Protein AF-A0A924VMN1-F1 (afdb_monomer_lite)

Foldseek 3Di:
DDDDDDDDDDDDDDDDDDDDDPDDDPPPPDPVVVVVVVCCVVQPVCNVDPPDDPPVVVDPLVVLVVQLVVLVVLLVVLVVVVVPPDDVCLVPDPVSVVSVVSNVVSVVSNVVSVVSNVVVCVVVVD

Secondary structure (DSSP, 8-state):
---PPPPPPP-------------S------HHHHHHHHHHHHS-HHHHS-S---GGGG-TTHHHHHHHHHHHHHHHHHHHHHHHS-TTHHHH-HHHHHHHHHHHHHHHHHHHHHHHHHHHHHHTT-

pLDD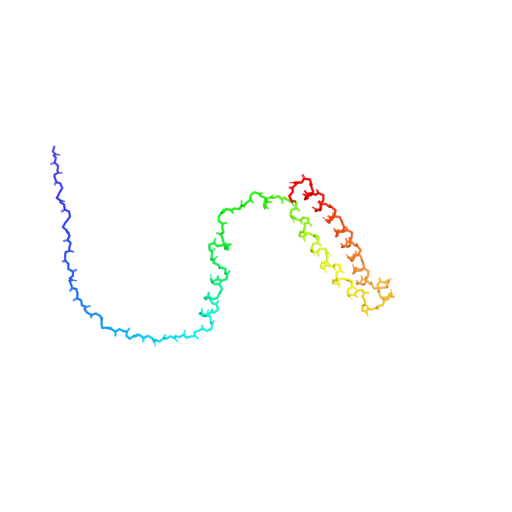T: mean 77.06, std 17.11, range [43.62, 98.19]

Sequence (126 aa):
MTTVVPPPTTPTGPTEADSPSAKPDEEFYTWTGKARRWMLKTLPPKKLLPETQPSYVASWIYVFGMGAIASLAVIIVSGVVLSLNGPSWWHLSSLGHFVNSMHLWSVEFFFLFMVVHLWGKFWMAA

Radius of gyration: 32.95 Å; chains: 1; bounding box: 99×63×46 Å

Structure (mmCIF, N/CA/C/O backbone):
data_AF-A0A924VMN1-F1
#
_entry.id   AF-A0A924VMN1-F1
#
loop_
_atom_site.group_PDB
_atom_site.id
_atom_site.type_symbol
_atom_site.label_atom_id
_atom_site.label_alt_id
_atom_site.label_comp_id
_atom_site.label_asym_id
_atom_site.label_entity_id
_atom_site.label_seq_id
_atom_site.pdbx_PDB_ins_code
_atom_site.Cartn_x
_atom_site.Cartn_y
_atom_site.Cartn_z
_atom_site.occupancy
_atom_site.B_iso_or_equiv
_atom_site.auth_seq_id
_atom_site.auth_comp_id
_atom_site.auth_asym_id
_atom_site.auth_atom_id
_atom_site.pdbx_PDB_model_num
ATOM 1 N N . MET A 1 1 ? -81.574 -12.362 24.266 1.00 45.09 1 MET A N 1
ATOM 2 C CA . MET A 1 1 ? -81.453 -13.740 23.747 1.00 45.09 1 MET A CA 1
ATOM 3 C C . MET A 1 1 ? -79.982 -14.106 23.797 1.00 45.09 1 MET A C 1
ATOM 5 O O . MET A 1 1 ? -79.210 -13.581 23.010 1.00 45.09 1 MET A O 1
ATOM 9 N N . THR A 1 2 ? -79.587 -14.888 24.798 1.00 43.78 2 THR A N 1
ATOM 10 C CA . THR A 1 2 ? -78.190 -15.242 25.084 1.00 43.78 2 THR A CA 1
ATOM 11 C C . THR A 1 2 ? -77.948 -16.645 24.539 1.00 43.78 2 THR A C 1
ATOM 13 O O . THR A 1 2 ? -78.549 -17.596 25.029 1.00 43.78 2 THR A O 1
ATOM 16 N N . THR A 1 3 ? -77.136 -16.784 23.494 1.00 55.41 3 THR A N 1
ATOM 17 C CA . THR A 1 3 ? -76.798 -18.087 22.905 1.00 55.41 3 THR A CA 1
ATOM 18 C C . THR A 1 3 ? -75.572 -18.664 23.604 1.00 55.41 3 THR A C 1
ATOM 20 O O . THR A 1 3 ? -74.474 -18.123 23.494 1.00 55.41 3 THR A O 1
ATOM 23 N N . VAL A 1 4 ? -75.777 -19.755 24.341 1.00 51.56 4 VAL A N 1
ATOM 24 C CA . VAL A 1 4 ? -74.726 -20.562 24.971 1.00 51.56 4 VAL A CA 1
ATOM 25 C C . VAL A 1 4 ? -74.019 -21.376 23.883 1.00 51.56 4 VAL A C 1
ATOM 27 O O . VAL A 1 4 ? -74.658 -22.164 23.191 1.00 51.56 4 VAL A O 1
ATOM 30 N N . VAL A 1 5 ? -72.709 -21.179 23.725 1.00 69.69 5 VAL A N 1
ATOM 31 C CA . VAL A 1 5 ? -71.841 -21.986 22.850 1.00 69.69 5 VAL A CA 1
ATOM 32 C C . VAL A 1 5 ? -71.219 -23.115 23.690 1.00 69.69 5 VAL A C 1
ATOM 34 O O . VAL A 1 5 ? -70.641 -22.812 24.735 1.00 69.69 5 VAL A O 1
ATOM 37 N N . PRO A 1 6 ? -71.329 -24.398 23.297 1.00 70.88 6 PRO A N 1
ATOM 38 C CA . PRO A 1 6 ? -70.683 -25.505 24.008 1.00 70.88 6 PRO A CA 1
ATOM 39 C C . PRO A 1 6 ? -69.167 -25.587 23.711 1.00 70.88 6 PRO A C 1
ATOM 41 O O . PRO A 1 6 ? -68.723 -25.111 22.664 1.00 70.88 6 PRO A O 1
ATOM 44 N N . PRO A 1 7 ? -68.354 -26.186 24.606 1.00 70.81 7 PRO A N 1
ATOM 45 C CA . PRO A 1 7 ? -66.902 -26.272 24.441 1.00 70.81 7 PRO A CA 1
ATOM 46 C C . PRO A 1 7 ? -66.491 -27.308 23.373 1.00 70.81 7 PRO A C 1
ATOM 48 O O . PRO A 1 7 ? -67.188 -28.309 23.193 1.00 70.81 7 PRO A O 1
ATOM 51 N N . PRO A 1 8 ? -65.349 -27.120 22.682 1.00 64.69 8 PRO A N 1
ATOM 52 C CA . PRO A 1 8 ? -64.852 -28.085 21.707 1.00 64.69 8 PRO A CA 1
ATOM 53 C C . PRO A 1 8 ? -64.362 -29.370 22.391 1.00 64.69 8 PRO A C 1
ATOM 55 O O . PRO A 1 8 ? -63.548 -29.341 23.313 1.00 64.69 8 PRO A O 1
ATOM 58 N N . THR A 1 9 ? -64.857 -30.509 21.912 1.00 61.66 9 THR A N 1
ATOM 59 C CA . THR A 1 9 ? -64.443 -31.857 22.314 1.00 61.66 9 THR A CA 1
ATOM 60 C C . THR A 1 9 ? -63.039 -32.170 21.798 1.00 61.66 9 THR A C 1
ATOM 62 O O . THR A 1 9 ? -62.797 -32.130 20.591 1.00 61.66 9 THR A O 1
ATOM 65 N N . THR A 1 10 ? -62.122 -32.520 22.701 1.00 56.16 10 THR A N 1
ATOM 66 C CA . THR A 1 10 ? -60.808 -33.092 22.376 1.00 56.16 10 THR A CA 1
ATOM 67 C C . THR A 1 10 ? -60.982 -34.434 21.652 1.00 56.16 10 THR A C 1
ATOM 69 O O . THR A 1 10 ? -61.618 -35.325 22.217 1.00 56.16 10 THR A O 1
ATOM 72 N N . PRO A 1 11 ? -60.415 -34.640 20.449 1.00 55.44 11 PRO A N 1
ATOM 73 C CA . PRO A 1 11 ? -60.335 -35.969 19.866 1.00 55.44 11 PRO A CA 1
ATOM 74 C C . PRO A 1 11 ? -59.178 -36.729 20.522 1.00 55.44 11 PRO A C 1
ATOM 76 O O . PRO A 1 11 ? -58.007 -36.417 20.315 1.00 55.44 11 PRO A O 1
ATOM 79 N N . THR A 1 12 ? -59.515 -37.724 21.333 1.00 57.38 12 THR A N 1
ATOM 80 C CA . THR A 1 12 ? -58.615 -38.785 21.786 1.00 57.38 12 THR A CA 1
ATOM 81 C C . THR A 1 12 ? -58.461 -39.839 20.689 1.00 57.38 12 THR A C 1
ATOM 83 O O . THR A 1 12 ? -59.444 -40.436 20.255 1.00 57.38 12 THR A O 1
ATOM 86 N N . GLY A 1 13 ? -57.217 -40.119 20.293 1.00 48.91 13 GLY A N 1
ATOM 87 C CA . GLY A 1 13 ? -56.832 -41.359 19.612 1.00 48.91 13 GLY A CA 1
ATOM 88 C C . GLY A 1 13 ? -55.468 -41.276 18.909 1.00 48.91 13 GLY A C 1
ATOM 89 O O . GLY A 1 13 ? -55.149 -40.217 18.373 1.00 48.91 13 GLY A O 1
ATOM 90 N N . PRO A 1 14 ? -54.697 -42.376 18.797 1.00 50.28 14 PRO A N 1
ATOM 91 C CA . PRO A 1 14 ? -54.524 -43.505 19.710 1.00 50.28 14 PRO A CA 1
ATOM 92 C C . PRO A 1 14 ? -53.076 -43.630 20.241 1.00 50.28 14 PRO A C 1
ATOM 94 O O . PRO A 1 14 ? -52.106 -43.171 19.642 1.00 50.28 14 PRO A O 1
ATOM 97 N N . THR A 1 15 ? -52.971 -44.299 21.385 1.00 51.53 15 THR A N 1
ATOM 98 C CA . THR A 1 15 ? -51.761 -44.778 22.059 1.00 51.53 15 THR A CA 1
ATOM 99 C C . THR A 1 15 ? -50.935 -45.726 21.176 1.00 51.53 15 THR A C 1
ATOM 101 O O . THR A 1 15 ? -51.461 -46.712 20.673 1.00 51.53 15 THR A O 1
ATOM 104 N N . GLU A 1 16 ? -49.643 -45.402 21.048 1.00 52.94 16 GLU A N 1
ATOM 105 C CA . GLU A 1 16 ? -48.487 -46.318 21.066 1.00 52.94 16 GLU A CA 1
ATOM 106 C C . GLU A 1 16 ? -48.455 -47.469 20.038 1.00 52.94 16 GLU A C 1
ATOM 108 O O . GLU A 1 16 ? -49.002 -48.550 20.236 1.00 52.94 16 GLU A O 1
ATOM 113 N N . ALA A 1 17 ? -47.695 -47.247 18.960 1.00 43.62 17 ALA A N 1
ATOM 114 C CA . ALA A 1 17 ? -47.074 -48.310 18.178 1.00 43.62 17 ALA A CA 1
ATOM 115 C C . ALA A 1 17 ? -45.548 -48.159 18.271 1.00 43.62 17 ALA A C 1
ATOM 117 O O . ALA A 1 17 ? -44.940 -47.268 17.675 1.00 43.62 17 ALA A O 1
ATOM 118 N N . ASP A 1 18 ? -44.986 -49.034 19.098 1.00 49.72 18 ASP A N 1
ATOM 119 C CA . ASP A 1 18 ? -43.603 -49.496 19.163 1.00 49.72 18 ASP A CA 1
ATOM 120 C C . ASP A 1 18 ? -42.844 -49.319 17.832 1.00 49.72 18 ASP A C 1
ATOM 122 O O . ASP A 1 18 ? -43.123 -49.982 16.830 1.00 49.72 18 ASP A O 1
ATOM 126 N N . SER A 1 19 ? -41.902 -48.374 17.808 1.00 47.75 19 SER A N 1
ATOM 127 C CA . SER A 1 19 ? -40.963 -48.215 16.699 1.00 47.75 19 SER A CA 1
ATOM 128 C C . SER A 1 19 ? -39.682 -48.967 17.062 1.00 47.75 19 SER A C 1
ATOM 130 O O . SER A 1 19 ? -39.010 -48.581 18.022 1.00 47.75 19 SER A O 1
ATOM 132 N N . PRO A 1 20 ? -39.326 -50.034 16.328 1.00 44.44 20 PRO A N 1
ATOM 133 C CA . PRO A 1 20 ? -38.226 -50.905 16.695 1.00 44.44 20 PRO A CA 1
ATOM 134 C C . PRO A 1 20 ? -36.908 -50.135 16.654 1.00 44.44 20 PRO A C 1
ATOM 136 O O . PRO A 1 20 ? -36.595 -49.462 15.673 1.00 44.44 20 PRO A O 1
ATOM 139 N N . SER A 1 21 ? -36.143 -50.287 17.735 1.00 53.66 21 SER A N 1
ATOM 140 C CA . SER A 1 21 ? -34.714 -50.004 17.874 1.00 53.66 21 SER A CA 1
ATOM 141 C C . SER A 1 21 ? -33.960 -49.999 16.532 1.00 53.66 21 SER A C 1
ATOM 143 O O . SER A 1 21 ? -33.509 -51.033 16.029 1.00 53.66 21 SER A O 1
ATOM 145 N N . ALA A 1 22 ? -33.811 -48.811 15.942 1.00 46.12 22 ALA A N 1
ATOM 146 C CA . ALA A 1 22 ? -32.893 -48.568 14.841 1.00 46.12 22 ALA A CA 1
ATOM 147 C C . ALA A 1 22 ? -31.506 -48.302 15.439 1.00 46.12 22 ALA A C 1
ATOM 149 O O . ALA A 1 22 ? -31.172 -47.177 15.792 1.00 46.12 22 ALA A O 1
ATOM 150 N N . LYS A 1 23 ? -30.793 -49.414 15.631 1.00 51.66 23 LYS A N 1
ATOM 151 C CA . LYS A 1 23 ? -29.341 -49.649 15.719 1.00 51.66 23 LYS A CA 1
ATOM 152 C C . LYS A 1 23 ? -28.422 -48.437 16.012 1.00 51.66 23 LYS A C 1
ATOM 154 O O . LYS A 1 23 ? -28.448 -47.452 15.276 1.00 51.66 23 LYS A O 1
ATOM 159 N N . PRO A 1 24 ? -27.539 -48.546 17.023 1.00 54.81 24 PRO A N 1
ATOM 160 C CA . PRO A 1 24 ? -26.475 -47.578 17.251 1.00 54.81 24 PRO A CA 1
ATOM 161 C C . PRO A 1 24 ? -25.433 -47.631 16.111 1.00 54.81 24 PRO A C 1
ATOM 163 O O . PRO A 1 24 ? -25.353 -48.612 15.377 1.00 54.81 24 PRO A O 1
ATOM 166 N N . ASP A 1 25 ? -24.683 -46.535 15.958 1.00 51.44 25 ASP A N 1
ATOM 167 C CA . ASP A 1 25 ? -23.384 -46.460 15.270 1.00 51.44 25 ASP A CA 1
ATOM 168 C C . ASP A 1 25 ? -23.269 -46.913 13.796 1.00 51.44 25 ASP A C 1
ATOM 170 O O . ASP A 1 25 ? -22.472 -47.772 13.450 1.00 51.44 25 ASP A O 1
ATOM 174 N N . GLU A 1 26 ? -23.893 -46.182 12.867 1.00 49.88 26 GLU A N 1
ATOM 175 C CA . GLU A 1 26 ? -23.198 -45.892 11.598 1.00 49.88 26 GLU A CA 1
ATOM 176 C C . GLU A 1 26 ? -22.602 -44.488 11.674 1.00 49.88 26 GLU A C 1
ATOM 178 O O . GLU A 1 26 ? -23.142 -43.479 11.214 1.00 49.88 26 GLU A O 1
ATOM 183 N N . GLU A 1 27 ? -21.462 -44.429 12.358 1.00 57.22 27 GLU A N 1
ATOM 184 C CA . GLU A 1 27 ? -20.611 -43.257 12.463 1.00 57.22 27 GLU A CA 1
ATOM 185 C C . GLU A 1 27 ? -19.963 -42.996 11.091 1.00 57.22 27 GLU A C 1
ATOM 187 O O . GLU A 1 27 ? -18.819 -43.364 10.826 1.00 57.22 27 GLU A O 1
ATOM 192 N N . PHE A 1 28 ? -20.705 -42.360 10.177 1.00 47.19 28 PHE A N 1
ATOM 193 C CA . PHE A 1 28 ? -20.127 -41.792 8.960 1.00 47.19 28 PHE A CA 1
ATOM 194 C C . PHE A 1 28 ? -19.115 -40.714 9.369 1.00 47.19 28 PHE A C 1
ATOM 196 O O . PHE A 1 28 ? -19.454 -39.538 9.537 1.00 47.19 28 PHE A O 1
ATOM 203 N N . TYR A 1 29 ? -17.856 -41.126 9.531 1.00 62.66 29 TYR A N 1
ATOM 204 C CA . TYR A 1 29 ? -16.682 -40.293 9.786 1.00 62.66 29 TYR A CA 1
ATOM 205 C C . TYR A 1 29 ? -16.382 -39.427 8.553 1.00 62.66 29 TYR A C 1
ATOM 207 O O . TYR A 1 29 ? -15.381 -39.564 7.854 1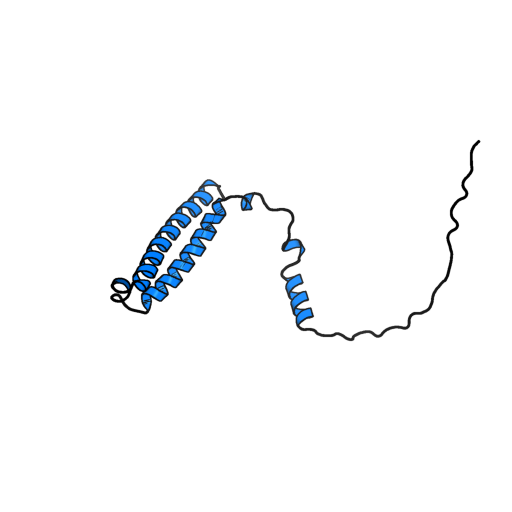.00 62.66 29 TYR A O 1
ATOM 215 N N . THR A 1 30 ? -17.294 -38.512 8.240 1.00 75.12 30 THR A N 1
ATOM 216 C CA . THR A 1 30 ? -17.119 -37.562 7.152 1.00 75.12 30 THR A CA 1
ATOM 217 C C . THR A 1 30 ? -16.068 -36.541 7.571 1.00 75.12 30 THR A C 1
ATOM 219 O O . THR A 1 30 ? -16.162 -35.890 8.618 1.00 75.12 30 THR A O 1
ATOM 222 N N . TRP A 1 31 ? -15.034 -36.378 6.746 1.00 73.75 31 TRP A N 1
ATOM 223 C CA . TRP A 1 31 ? -14.004 -35.361 6.964 1.00 73.75 31 TRP A CA 1
ATOM 224 C C . TRP A 1 31 ? -14.618 -33.954 7.044 1.00 73.75 31 TRP A C 1
ATOM 226 O O . TRP A 1 31 ? -14.195 -33.131 7.852 1.00 73.75 31 TRP A O 1
ATOM 236 N N . THR A 1 32 ? -15.699 -33.721 6.300 1.00 76.75 32 THR A N 1
ATOM 237 C CA . THR A 1 32 ? -16.527 -32.513 6.375 1.00 76.75 32 THR A CA 1
ATOM 238 C C . THR A 1 32 ? -17.218 -32.356 7.730 1.00 76.75 32 THR A C 1
ATOM 240 O O . THR A 1 32 ? -17.278 -31.244 8.249 1.00 76.75 32 THR A O 1
ATOM 243 N N . GLY A 1 33 ? -17.676 -33.444 8.356 1.00 79.38 33 GLY A N 1
ATOM 244 C CA . GLY A 1 33 ? -18.211 -33.446 9.718 1.00 79.38 33 GLY A CA 1
ATOM 245 C C . GLY A 1 33 ? -17.157 -33.055 10.753 1.00 79.38 33 GLY A C 1
ATOM 246 O O . GLY A 1 33 ? -17.411 -32.192 11.596 1.00 79.38 33 GLY A O 1
ATOM 247 N N . LYS A 1 34 ? -15.941 -33.606 10.647 1.00 79.06 34 LYS A N 1
ATOM 248 C CA . LYS A 1 34 ? -14.808 -33.248 11.518 1.00 79.06 34 LYS A CA 1
ATOM 249 C C . LYS A 1 34 ? -14.353 -31.801 11.298 1.00 79.06 34 LYS A C 1
ATOM 251 O O . LYS A 1 34 ? -14.154 -31.082 12.276 1.00 79.06 34 LYS A O 1
ATOM 256 N N . ALA A 1 35 ? -14.269 -31.356 10.044 1.00 79.69 35 ALA A N 1
ATOM 257 C CA . ALA A 1 35 ? -13.956 -29.977 9.676 1.00 79.69 35 ALA A CA 1
ATOM 258 C C . ALA A 1 35 ? -15.021 -29.002 10.194 1.00 79.69 35 ALA A C 1
ATOM 260 O O . ALA A 1 35 ? -14.679 -27.999 10.811 1.00 79.69 35 ALA A O 1
ATOM 261 N N . ARG A 1 36 ? -16.312 -29.330 10.059 1.00 79.69 36 ARG A N 1
ATOM 262 C CA . ARG A 1 36 ? -17.427 -28.543 10.605 1.00 79.69 36 ARG A CA 1
ATOM 263 C C . ARG A 1 36 ? -17.369 -28.464 12.128 1.00 79.69 36 ARG A C 1
ATOM 265 O O . ARG A 1 36 ? -17.539 -27.382 12.681 1.00 79.69 36 ARG A O 1
ATOM 272 N N . ARG A 1 37 ? -17.103 -29.578 12.820 1.00 78.88 37 ARG A N 1
ATOM 273 C CA . ARG A 1 37 ? -16.970 -29.609 14.289 1.00 78.88 37 ARG A CA 1
ATOM 274 C C . ARG A 1 37 ? -15.773 -28.794 14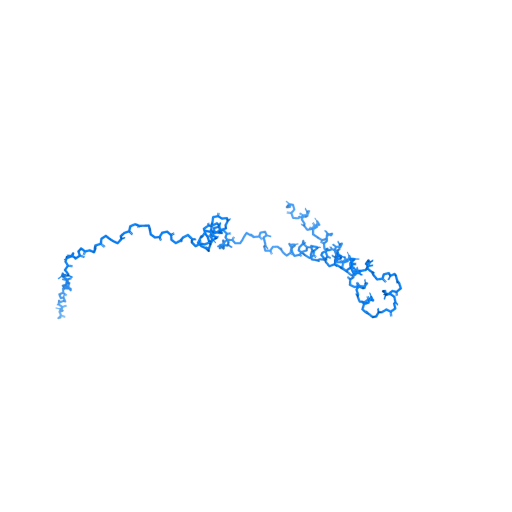.764 1.00 78.88 37 ARG A C 1
ATOM 276 O O . ARG A 1 37 ? -15.886 -28.079 15.753 1.00 78.88 37 ARG A O 1
ATOM 283 N N . TRP A 1 38 ? -14.651 -2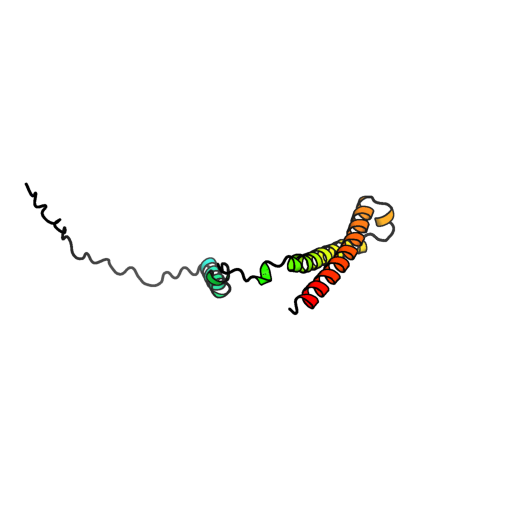8.883 14.053 1.00 80.62 38 TRP A N 1
ATOM 284 C CA . TRP A 1 38 ? -13.460 -28.087 14.329 1.00 80.62 38 TRP A CA 1
ATOM 285 C C . TRP A 1 38 ? -13.729 -26.599 14.096 1.00 80.62 38 TRP A C 1
ATOM 287 O O . TRP A 1 38 ? -13.495 -25.793 14.987 1.00 80.62 38 TRP A O 1
ATOM 297 N N . MET A 1 39 ? -14.336 -26.243 12.964 1.00 77.19 39 MET A N 1
ATOM 298 C CA . MET A 1 39 ? -14.673 -24.864 12.619 1.00 77.19 39 MET A CA 1
ATOM 299 C C . MET A 1 39 ? -15.660 -24.245 13.615 1.00 77.19 39 MET A C 1
ATOM 301 O O . MET A 1 39 ? -15.438 -23.130 14.063 1.00 77.19 39 MET A O 1
ATOM 305 N N . LEU A 1 40 ? -16.688 -24.982 14.051 1.00 79.25 40 LEU A N 1
ATOM 306 C CA . LEU A 1 40 ? -17.637 -24.519 15.074 1.00 79.25 40 LEU A CA 1
ATOM 307 C C . LEU A 1 40 ? -17.021 -24.424 16.479 1.00 79.25 40 LEU A C 1
ATOM 309 O O . LEU A 1 40 ? -17.479 -23.620 17.289 1.00 79.25 40 LEU A O 1
ATOM 313 N N . LYS A 1 41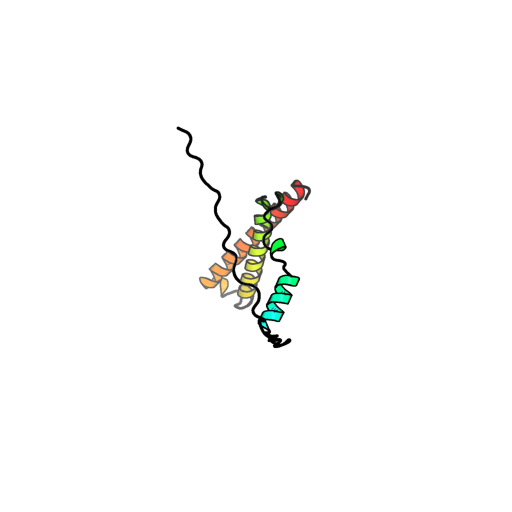 ? -15.999 -25.237 16.780 1.00 79.69 41 LYS A N 1
ATOM 314 C CA . LYS A 1 41 ? -15.258 -25.174 18.049 1.00 79.69 41 LYS A CA 1
ATOM 315 C C . LYS A 1 41 ? -14.307 -23.975 18.081 1.00 79.69 41 LYS A C 1
ATOM 317 O O . LYS A 1 41 ? -14.198 -23.325 19.116 1.00 79.69 41 LYS A O 1
ATOM 322 N N . THR A 1 42 ? -13.648 -23.681 16.962 1.00 77.38 42 THR A N 1
ATOM 323 C CA . THR A 1 42 ? -12.698 -22.565 16.833 1.00 77.38 42 THR A CA 1
ATOM 324 C C . THR A 1 42 ? -13.416 -21.226 16.639 1.00 77.38 42 THR A C 1
ATOM 326 O O . THR A 1 42 ? -13.004 -20.216 17.202 1.00 77.38 42 THR A O 1
ATOM 329 N N . LEU A 1 43 ? -14.523 -21.220 15.893 1.00 73.12 43 LEU A N 1
ATOM 330 C CA . LEU A 1 43 ? -15.336 -20.047 15.571 1.00 73.12 43 LEU A CA 1
ATOM 331 C C . LEU A 1 43 ? -16.814 -20.339 15.883 1.00 73.12 43 LEU A C 1
ATOM 333 O O . LEU A 1 43 ? -17.596 -20.670 14.987 1.00 73.12 43 LEU A O 1
ATOM 337 N N . PRO A 1 44 ? -17.226 -20.224 17.160 1.00 77.69 44 PRO A N 1
ATOM 338 C CA . PRO A 1 44 ? -18.627 -20.345 17.530 1.00 77.69 44 PRO A CA 1
ATOM 339 C C . PRO A 1 44 ? -19.444 -19.299 16.753 1.00 77.69 44 PRO A C 1
ATOM 341 O O . PRO A 1 44 ? -19.072 -18.124 16.784 1.00 77.69 44 PRO A O 1
ATOM 344 N N . PRO A 1 45 ? -20.577 -19.654 16.121 1.00 66.06 45 PRO A N 1
ATOM 345 C CA . PRO A 1 45 ? -21.378 -18.719 15.318 1.00 66.06 45 PRO A CA 1
ATOM 346 C C . PRO A 1 45 ? -21.763 -17.441 16.076 1.00 66.06 45 PRO A C 1
ATOM 348 O O . PRO A 1 45 ? -21.784 -16.350 15.521 1.00 66.06 45 PRO A O 1
ATOM 351 N N . LYS A 1 46 ? -21.960 -17.577 17.391 1.00 63.69 46 LYS A N 1
ATOM 352 C CA . LYS A 1 46 ? -22.303 -16.489 18.317 1.00 63.69 46 LYS A CA 1
ATOM 353 C C . LYS A 1 46 ? -21.167 -15.470 18.513 1.00 63.69 46 LYS A C 1
ATOM 355 O O . LYS A 1 46 ? -21.420 -14.355 18.942 1.00 63.69 46 LYS A O 1
ATOM 360 N N . LYS A 1 47 ? -19.917 -15.867 18.237 1.00 63.78 47 LYS A N 1
ATOM 361 C CA . LYS A 1 47 ? -18.733 -14.991 18.236 1.00 63.78 47 LYS A CA 1
ATOM 362 C C . LYS A 1 47 ? -18.420 -14.415 16.854 1.00 63.78 47 LYS A C 1
ATOM 364 O O . LYS A 1 47 ? -17.760 -13.388 16.784 1.00 63.78 47 LYS A O 1
ATOM 369 N N . LEU A 1 48 ? -18.872 -15.077 15.786 1.00 64.62 48 LEU A N 1
ATOM 370 C CA . LEU A 1 48 ? -18.746 -14.608 14.401 1.00 64.62 48 LEU A CA 1
ATOM 371 C C . LEU A 1 48 ? -19.748 -13.497 14.068 1.00 64.62 48 LEU A C 1
ATOM 373 O O . LEU A 1 48 ? -19.407 -12.592 13.316 1.00 64.62 48 LEU A O 1
ATOM 377 N N . LEU A 1 49 ? -20.956 -13.555 14.641 1.00 64.00 49 LEU A N 1
ATOM 378 C CA . LEU A 1 49 ? -22.014 -12.562 14.434 1.00 64.00 49 LEU A CA 1
ATOM 379 C C . LEU A 1 49 ? -22.525 -11.969 15.765 1.00 64.00 49 LEU A C 1
ATOM 381 O O . LEU A 1 49 ? -23.670 -12.216 16.144 1.00 64.00 49 LEU A O 1
ATOM 385 N N . PRO A 1 50 ? -21.701 -11.228 16.529 1.00 64.50 50 PRO A N 1
ATOM 386 C CA . PRO A 1 50 ? -22.196 -10.445 17.655 1.00 64.50 50 PRO A CA 1
ATOM 387 C C . PRO A 1 50 ? -23.052 -9.281 17.135 1.00 64.50 50 PRO A C 1
ATOM 389 O O . PRO A 1 50 ? -22.567 -8.439 16.387 1.00 64.50 50 PRO A O 1
ATOM 392 N N . GLU A 1 51 ? -24.309 -9.205 17.571 1.00 62.19 51 GLU A N 1
ATOM 393 C CA . GLU A 1 51 ? -25.237 -8.094 17.272 1.00 62.19 51 GLU A CA 1
ATOM 394 C C . GLU A 1 51 ? -24.769 -6.752 17.881 1.00 62.19 51 GLU A C 1
ATOM 396 O O . GLU A 1 51 ? -25.247 -5.679 17.525 1.00 62.19 51 GLU A O 1
ATOM 401 N N . THR A 1 52 ? -23.814 -6.792 18.816 1.00 63.91 52 THR A N 1
ATOM 402 C CA . THR A 1 52 ? -23.244 -5.612 19.469 1.00 63.91 52 THR A CA 1
ATOM 403 C C . THR A 1 52 ? -21.946 -5.197 18.783 1.00 63.91 52 THR A C 1
ATOM 405 O O . THR A 1 52 ? -20.893 -5.790 19.031 1.00 63.91 52 THR A O 1
ATOM 408 N N . GLN A 1 53 ? -21.999 -4.157 17.952 1.00 55.06 53 GLN A N 1
ATOM 409 C CA . GLN A 1 53 ? -20.806 -3.524 17.394 1.00 55.06 53 GLN A CA 1
ATOM 410 C C . GLN A 1 53 ? -20.259 -2.492 18.401 1.00 55.06 53 GLN A C 1
ATOM 412 O O . GLN A 1 53 ? -20.929 -1.492 18.665 1.00 55.06 53 GLN A O 1
ATOM 417 N N . PRO A 1 54 ? -19.075 -2.702 19.006 1.00 60.47 54 PRO A N 1
ATOM 418 C CA . PRO A 1 54 ? -18.519 -1.741 19.954 1.00 60.47 54 PRO A CA 1
ATOM 419 C C . PRO A 1 54 ? -18.229 -0.401 19.260 1.00 60.47 54 PRO A C 1
ATOM 421 O O . PRO A 1 54 ? -17.685 -0.368 18.155 1.00 60.47 54 PRO A O 1
ATOM 424 N N . SER A 1 55 ? -18.570 0.709 19.922 1.00 62.50 55 SER A N 1
ATOM 425 C CA . SER A 1 55 ? -18.503 2.077 19.374 1.00 62.50 55 SER A CA 1
ATOM 426 C C . SER A 1 55 ? -17.115 2.482 18.867 1.00 62.50 55 SER A C 1
ATOM 428 O O . SER A 1 55 ? -17.007 3.272 17.933 1.00 62.50 55 SER A O 1
ATOM 430 N N . TYR A 1 56 ? -16.050 1.893 19.411 1.00 58.19 56 TYR A N 1
ATOM 431 C CA . TYR A 1 56 ? -14.675 2.127 18.966 1.00 58.19 56 TYR A CA 1
ATOM 432 C C . TYR A 1 56 ? -14.434 1.703 17.503 1.00 58.19 56 TYR A C 1
ATOM 434 O O . TYR A 1 56 ? -13.643 2.337 16.811 1.00 58.19 56 TYR A O 1
ATOM 442 N N . VAL A 1 57 ? -15.153 0.691 16.997 1.00 56.84 57 VAL A N 1
ATOM 443 C CA . VAL A 1 57 ? -15.032 0.191 15.609 1.00 56.84 57 VAL A CA 1
ATOM 444 C C . VAL A 1 57 ? -15.728 1.118 14.602 1.00 56.84 57 VAL A C 1
ATOM 446 O O . VAL A 1 57 ? -15.419 1.078 13.416 1.00 56.84 57 VAL A O 1
ATOM 449 N N . ALA A 1 58 ? -16.626 2.000 15.054 1.00 59.12 58 ALA A N 1
ATOM 450 C CA . ALA A 1 58 ? -17.252 3.015 14.202 1.00 59.12 58 ALA A CA 1
ATOM 451 C C . ALA A 1 58 ? -16.332 4.219 13.918 1.00 59.12 58 ALA A C 1
ATOM 453 O O . ALA A 1 58 ? -16.703 5.120 13.167 1.00 59.12 58 ALA A O 1
ATOM 454 N N . SER A 1 59 ? -15.134 4.257 14.511 1.00 70.00 59 SER A N 1
ATOM 455 C CA . SER A 1 59 ? -14.205 5.361 14.302 1.00 70.00 59 SER A CA 1
ATOM 456 C C . SER A 1 59 ? -13.489 5.232 12.957 1.00 70.00 59 SER A C 1
ATOM 458 O O . SER A 1 59 ? -12.759 4.270 12.704 1.00 70.00 59 SER A O 1
ATOM 460 N N . TRP A 1 60 ? -13.654 6.252 12.110 1.00 79.88 60 TRP A N 1
ATOM 461 C CA . TRP A 1 60 ? -13.027 6.374 10.787 1.00 79.88 60 TRP A CA 1
ATOM 462 C C . TRP A 1 60 ? -11.498 6.216 10.817 1.00 79.88 60 TRP A C 1
ATOM 464 O O . TRP A 1 60 ? -10.882 5.812 9.834 1.00 79.88 60 TRP A O 1
ATOM 474 N N . ILE A 1 61 ? -10.875 6.448 11.972 1.00 82.88 61 ILE A N 1
ATOM 475 C CA . ILE A 1 61 ? -9.430 6.336 12.147 1.00 82.88 61 ILE A CA 1
ATOM 476 C C . ILE A 1 61 ? -8.852 4.941 11.837 1.00 82.88 61 ILE A C 1
ATOM 478 O O . ILE A 1 61 ? -7.710 4.830 11.387 1.00 82.88 61 ILE A O 1
ATOM 482 N N . TYR A 1 62 ? -9.626 3.866 12.028 1.00 84.06 62 TYR A N 1
ATOM 483 C CA . TYR A 1 62 ? -9.169 2.506 11.723 1.00 84.06 62 TYR A CA 1
ATOM 484 C C . TYR A 1 62 ? -8.910 2.302 10.224 1.00 84.06 62 TYR A C 1
ATOM 486 O O . TYR A 1 62 ? -8.064 1.485 9.854 1.00 84.06 62 TYR A O 1
ATOM 494 N N . VAL A 1 63 ? -9.561 3.093 9.362 1.00 89.06 63 VAL A N 1
ATOM 495 C CA . VAL A 1 63 ? -9.349 3.062 7.910 1.00 89.06 63 VAL A CA 1
ATOM 496 C C . VAL A 1 63 ? -7.912 3.442 7.557 1.00 89.06 63 VAL A C 1
ATOM 498 O O . VAL A 1 63 ? -7.351 2.860 6.637 1.00 89.06 63 VAL A O 1
ATOM 501 N N . PHE A 1 64 ? -7.265 4.326 8.322 1.00 92.19 64 PHE A N 1
ATOM 502 C CA . PHE A 1 64 ? -5.859 4.673 8.090 1.00 92.19 64 PHE A CA 1
ATOM 503 C C . PHE A 1 64 ? -4.898 3.539 8.425 1.00 92.19 64 PHE A C 1
ATOM 505 O O . PHE A 1 64 ? -3.918 3.348 7.714 1.00 92.19 64 PHE A O 1
ATOM 512 N N . GLY A 1 65 ? -5.191 2.747 9.460 1.00 91.44 65 GLY A N 1
ATOM 513 C CA . GLY A 1 65 ? -4.385 1.564 9.771 1.00 91.44 65 GLY A CA 1
ATOM 514 C C . GLY A 1 65 ? -4.462 0.531 8.647 1.00 91.44 65 GLY A C 1
ATOM 515 O O . GLY A 1 65 ? -3.439 0.052 8.160 1.00 91.44 65 GLY A O 1
ATOM 516 N N . MET A 1 66 ? -5.678 0.252 8.167 1.00 94.69 66 MET A N 1
ATOM 517 C CA . MET A 1 66 ? -5.889 -0.627 7.012 1.00 94.69 66 MET A CA 1
ATOM 518 C C . MET A 1 66 ? -5.276 -0.062 5.728 1.00 94.69 66 MET A C 1
ATOM 520 O O . MET A 1 66 ? -4.656 -0.806 4.972 1.00 94.69 66 MET A O 1
ATOM 524 N N . GLY A 1 67 ? -5.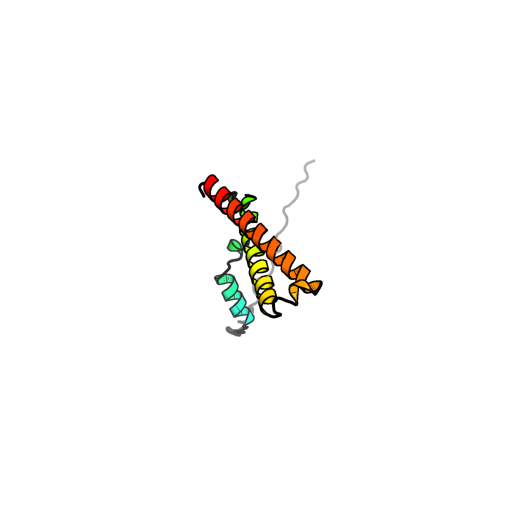398 1.248 5.507 1.00 95.88 67 GLY A N 1
ATOM 525 C CA . GLY A 1 67 ? -4.776 1.953 4.392 1.00 95.88 67 GLY A CA 1
ATOM 526 C C . GLY A 1 67 ? -3.259 1.802 4.408 1.00 95.88 67 GLY A C 1
ATOM 527 O O . GLY A 1 67 ? -2.673 1.479 3.382 1.00 95.88 67 GLY A O 1
ATOM 528 N N . ALA A 1 68 ? -2.617 1.939 5.570 1.00 95.81 68 ALA A N 1
ATOM 529 C CA . ALA A 1 68 ? -1.177 1.752 5.697 1.00 95.81 68 ALA A CA 1
ATOM 530 C C . ALA A 1 68 ? -0.742 0.310 5.382 1.00 95.81 68 ALA A C 1
ATOM 532 O O . ALA A 1 68 ? 0.245 0.114 4.678 1.00 95.81 68 ALA A O 1
ATOM 533 N N . ILE A 1 69 ? -1.490 -0.703 5.836 1.00 97.19 69 ILE A N 1
ATOM 534 C CA . ILE A 1 69 ? -1.214 -2.111 5.495 1.00 97.19 69 ILE A CA 1
ATOM 535 C C . ILE A 1 69 ? -1.374 -2.349 3.988 1.00 97.19 69 ILE A C 1
ATOM 537 O O . ILE A 1 69 ? -0.523 -2.990 3.372 1.00 97.19 69 ILE A O 1
ATOM 541 N N . ALA A 1 70 ? -2.441 -1.820 3.384 1.00 97.62 70 ALA A N 1
ATOM 542 C CA . ALA A 1 70 ? -2.672 -1.932 1.949 1.00 97.62 70 ALA A CA 1
ATOM 543 C C . ALA A 1 70 ? -1.543 -1.263 1.147 1.00 97.62 70 ALA A C 1
ATOM 545 O O . ALA A 1 70 ? -0.969 -1.896 0.262 1.00 97.62 70 ALA A O 1
ATOM 546 N N . SER A 1 71 ? -1.159 -0.034 1.503 1.00 97.44 71 SER A N 1
ATOM 547 C CA . SER A 1 71 ? -0.034 0.669 0.878 1.00 97.44 71 SER A CA 1
ATOM 548 C C . SER A 1 71 ? 1.277 -0.101 1.043 1.00 97.44 71 SER A C 1
ATOM 550 O O . SER A 1 71 ? 2.011 -0.253 0.072 1.00 97.44 71 SER A O 1
ATOM 552 N N . LEU A 1 72 ? 1.550 -0.667 2.225 1.00 97.88 72 LEU A N 1
ATOM 553 C CA . LEU A 1 72 ? 2.735 -1.497 2.461 1.00 97.88 72 LEU A CA 1
ATOM 554 C C . LEU A 1 72 ? 2.781 -2.714 1.530 1.00 97.88 72 LEU A C 1
ATOM 556 O O . LEU A 1 72 ? 3.828 -3.010 0.954 1.00 97.88 72 LEU A O 1
ATOM 560 N N . ALA A 1 73 ? 1.653 -3.402 1.344 1.00 98.19 73 ALA A N 1
ATOM 561 C CA . ALA A 1 73 ? 1.576 -4.532 0.425 1.00 98.19 73 ALA A CA 1
ATOM 562 C C . ALA A 1 73 ? 1.906 -4.107 -1.016 1.00 98.19 73 ALA A C 1
ATOM 564 O O . ALA A 1 73 ? 2.688 -4.776 -1.694 1.00 98.19 73 ALA A O 1
ATOM 565 N N . VAL A 1 74 ? 1.371 -2.966 -1.468 1.00 97.81 74 VAL A N 1
ATOM 566 C CA . VAL A 1 74 ? 1.655 -2.430 -2.807 1.00 97.81 74 VAL A CA 1
ATOM 567 C C . VAL A 1 74 ? 3.126 -2.032 -2.951 1.00 97.81 74 VAL A C 1
ATOM 569 O O . VAL A 1 74 ? 3.725 -2.354 -3.976 1.00 97.81 74 VAL A O 1
ATOM 572 N N . ILE A 1 75 ? 3.743 -1.413 -1.937 1.00 98.00 75 ILE A N 1
ATOM 573 C CA . ILE A 1 75 ? 5.182 -1.080 -1.930 1.00 98.00 75 ILE A CA 1
ATOM 574 C C . ILE A 1 75 ? 6.029 -2.337 -2.106 1.00 98.00 75 ILE A C 1
ATOM 576 O O . ILE A 1 75 ? 6.927 -2.347 -2.945 1.00 98.00 75 ILE A O 1
ATOM 580 N N . ILE A 1 76 ? 5.741 -3.405 -1.355 1.00 97.88 76 ILE A N 1
ATOM 581 C CA . ILE A 1 76 ? 6.503 -4.657 -1.437 1.00 97.88 76 ILE A CA 1
ATOM 582 C C . ILE A 1 76 ? 6.376 -5.262 -2.837 1.00 97.88 76 ILE A C 1
ATOM 584 O O . ILE A 1 76 ? 7.386 -5.561 -3.469 1.00 97.88 76 ILE A O 1
ATOM 588 N N . VAL A 1 77 ? 5.151 -5.406 -3.352 1.00 97.00 77 VAL A N 1
ATOM 589 C CA . VAL A 1 77 ? 4.913 -6.013 -4.672 1.00 97.00 77 VAL A CA 1
ATOM 590 C C . VAL A 1 77 ? 5.572 -5.197 -5.782 1.00 97.00 77 VAL A C 1
ATOM 592 O O . VAL A 1 77 ? 6.318 -5.743 -6.594 1.00 97.00 77 VAL A O 1
ATOM 595 N N . SER A 1 78 ? 5.342 -3.884 -5.806 1.00 95.19 78 SER A N 1
ATOM 596 C CA . SER A 1 78 ? 5.944 -3.002 -6.809 1.00 95.19 78 SER A CA 1
ATOM 597 C C . SER A 1 78 ? 7.469 -2.949 -6.681 1.00 95.19 78 SER A C 1
ATOM 599 O O . SER A 1 78 ? 8.150 -2.980 -7.700 1.00 95.19 78 SER A O 1
ATOM 601 N N . GLY A 1 79 ? 8.018 -2.970 -5.462 1.00 94.12 79 GLY A N 1
ATOM 602 C CA . GLY A 1 79 ? 9.460 -3.003 -5.197 1.00 94.12 79 GLY A CA 1
ATOM 603 C C . GLY A 1 79 ? 10.132 -4.288 -5.685 1.00 94.12 79 GLY A C 1
ATOM 604 O O . GLY A 1 79 ? 11.213 -4.243 -6.270 1.00 94.12 79 GLY A O 1
ATOM 605 N N . VAL A 1 80 ? 9.465 -5.437 -5.530 1.00 94.81 80 VAL A N 1
ATOM 606 C CA . VAL A 1 80 ? 9.928 -6.710 -6.102 1.00 94.81 80 VAL A CA 1
ATOM 607 C C . VAL A 1 80 ? 9.926 -6.639 -7.628 1.00 94.81 80 VAL A C 1
ATOM 609 O O . VAL A 1 80 ? 10.925 -6.986 -8.252 1.00 94.81 80 VAL A O 1
ATOM 612 N N . VAL A 1 81 ? 8.860 -6.126 -8.248 1.00 92.06 81 VAL A N 1
ATOM 613 C CA . VAL A 1 81 ? 8.807 -5.938 -9.711 1.00 92.06 81 VAL A CA 1
ATOM 614 C C . VAL A 1 81 ? 9.913 -4.982 -10.189 1.00 92.06 81 VAL A C 1
ATOM 616 O O . VAL A 1 81 ? 10.564 -5.241 -11.205 1.00 92.06 81 VAL A O 1
ATOM 619 N N . LEU A 1 82 ? 10.181 -3.923 -9.419 1.00 91.06 82 LEU A N 1
ATOM 620 C CA . LEU A 1 82 ? 11.289 -2.978 -9.598 1.00 91.06 82 LEU A CA 1
ATOM 621 C C . LEU A 1 82 ? 12.671 -3.560 -9.268 1.00 91.06 82 LEU A C 1
ATOM 623 O O . LEU A 1 82 ? 13.664 -2.869 -9.417 1.00 91.06 82 LEU A O 1
ATOM 627 N N . SER A 1 83 ? 12.788 -4.812 -8.838 1.00 90.06 83 SER A N 1
ATOM 628 C CA . SER A 1 83 ? 14.094 -5.434 -8.582 1.00 90.06 83 SER A CA 1
ATOM 629 C C . SER A 1 83 ? 14.526 -6.376 -9.712 1.00 90.06 83 SER A C 1
ATOM 631 O O . SER A 1 83 ? 15.702 -6.709 -9.814 1.00 90.06 83 SER A O 1
ATOM 633 N N . LEU A 1 84 ? 13.601 -6.796 -10.587 1.00 86.44 84 LEU A N 1
ATOM 634 C CA . LEU A 1 84 ? 13.840 -7.880 -11.552 1.00 86.44 84 LEU A CA 1
ATOM 635 C C . LEU A 1 84 ? 14.439 -7.437 -12.902 1.00 86.44 84 LEU A C 1
ATOM 637 O O . LEU A 1 84 ? 15.209 -8.190 -13.486 1.00 86.44 84 LEU A O 1
ATOM 641 N N . ASN A 1 85 ? 14.085 -6.254 -13.423 1.00 75.38 85 ASN A N 1
ATOM 642 C CA . ASN A 1 85 ? 14.368 -5.868 -14.824 1.00 75.38 85 ASN A CA 1
ATOM 643 C C . ASN A 1 85 ? 15.494 -4.828 -15.022 1.00 75.38 85 ASN A C 1
ATOM 645 O O . ASN A 1 85 ? 15.825 -4.488 -16.156 1.00 75.38 85 ASN A O 1
ATOM 649 N N . GLY A 1 86 ? 16.114 -4.349 -13.942 1.00 77.88 86 GLY A N 1
ATOM 650 C CA . GLY A 1 86 ? 17.225 -3.389 -13.982 1.00 77.88 86 GLY A CA 1
ATOM 651 C C . GLY A 1 86 ? 16.849 -1.931 -14.351 1.00 77.88 86 GLY A C 1
ATOM 652 O O . GLY A 1 86 ? 15.773 -1.673 -14.895 1.00 77.88 86 GLY A O 1
ATOM 653 N N . PRO A 1 87 ? 17.739 -0.945 -14.074 1.00 80.12 87 PRO A N 1
ATOM 654 C CA . PRO A 1 87 ? 17.408 0.492 -14.066 1.00 80.12 87 PRO A CA 1
ATOM 655 C C . PRO A 1 87 ? 16.963 1.096 -15.401 1.00 80.12 87 PRO A C 1
ATOM 657 O O . PRO A 1 87 ? 16.259 2.104 -15.419 1.00 80.12 87 PRO A O 1
ATOM 660 N N . SER A 1 88 ? 17.386 0.524 -16.527 1.00 80.50 88 SER A N 1
ATOM 661 C CA . SER A 1 88 ? 17.051 1.032 -17.860 1.00 80.50 88 SER A CA 1
ATOM 662 C C . SER A 1 88 ? 15.578 0.796 -18.208 1.00 80.50 88 SER A C 1
ATOM 664 O O . SER A 1 88 ? 14.934 1.660 -18.799 1.00 80.50 88 SER A O 1
ATOM 666 N N . TRP A 1 89 ? 14.999 -0.330 -17.790 1.00 84.06 89 TRP A N 1
ATOM 667 C CA . TRP A 1 89 ? 13.640 -0.715 -18.167 1.00 84.06 89 TRP A CA 1
ATOM 668 C C . TRP A 1 89 ? 12.561 0.221 -17.598 1.00 84.06 89 TRP A C 1
ATOM 670 O O . TRP A 1 89 ? 11.614 0.566 -18.312 1.00 84.06 89 TRP A O 1
ATOM 680 N N . TRP A 1 90 ? 12.722 0.698 -16.356 1.00 79.56 90 TRP A N 1
ATOM 681 C CA . TRP A 1 90 ? 11.762 1.616 -15.719 1.00 79.56 90 TRP A CA 1
ATOM 682 C C . TRP A 1 90 ? 11.797 3.047 -16.259 1.00 79.56 90 TRP A C 1
ATOM 684 O O . TRP A 1 90 ? 10.855 3.797 -16.019 1.00 79.56 90 TRP A O 1
ATOM 694 N N . HIS A 1 91 ? 12.846 3.416 -16.998 1.00 79.88 91 HIS A N 1
ATOM 695 C CA . HIS A 1 91 ? 12.990 4.741 -17.610 1.00 79.88 91 HIS A CA 1
ATOM 696 C C . HIS A 1 91 ? 12.654 4.776 -19.105 1.00 79.88 91 HIS A C 1
ATOM 698 O O . HIS A 1 91 ? 12.545 5.855 -19.676 1.00 79.88 91 HIS A O 1
ATOM 704 N N . LEU A 1 92 ? 12.546 3.612 -19.750 1.00 84.75 92 LEU A N 1
ATOM 705 C CA . LEU A 1 92 ? 12.344 3.500 -21.198 1.00 84.75 92 LEU A CA 1
ATOM 706 C C . LEU A 1 92 ? 10.979 2.903 -21.556 1.00 84.75 92 LEU A C 1
ATOM 708 O O . LEU A 1 92 ? 10.452 3.174 -22.633 1.00 84.75 92 LEU A O 1
ATOM 712 N N . SER A 1 93 ? 10.400 2.076 -20.680 1.00 89.00 93 SER A N 1
ATOM 713 C CA . SER A 1 93 ? 9.131 1.395 -20.945 1.00 89.00 93 SER A CA 1
ATOM 714 C C . SER A 1 93 ? 7.955 2.069 -20.237 1.00 89.00 93 SER A C 1
ATOM 716 O O . SER A 1 93 ? 8.044 2.471 -19.078 1.00 89.00 93 SER A O 1
ATOM 718 N N . SER A 1 94 ? 6.804 2.135 -20.916 1.00 88.31 94 SER A N 1
ATOM 719 C CA . SER A 1 94 ? 5.570 2.689 -20.338 1.00 88.31 94 SER A CA 1
ATOM 720 C C . SER A 1 94 ? 5.103 1.905 -19.101 1.00 88.31 94 SER A C 1
ATOM 722 O O . SER A 1 94 ? 4.733 2.507 -18.093 1.00 88.31 94 SER A O 1
ATOM 724 N N . LEU A 1 95 ? 5.198 0.569 -19.136 1.00 88.00 95 LEU A N 1
ATOM 725 C CA . LEU A 1 95 ? 4.859 -0.277 -17.988 1.00 88.00 95 LEU A CA 1
ATOM 726 C C . LEU A 1 95 ? 5.810 -0.034 -16.808 1.00 88.00 95 LEU A C 1
ATOM 728 O O . LEU A 1 95 ? 5.363 0.071 -15.668 1.00 88.00 95 LEU A O 1
ATOM 732 N N . GLY A 1 96 ? 7.110 0.099 -17.075 1.00 89.69 96 GLY A N 1
ATOM 733 C CA . GLY A 1 96 ? 8.103 0.392 -16.050 1.00 89.69 96 GLY A CA 1
ATOM 734 C C . GLY A 1 96 ? 7.875 1.752 -15.381 1.00 89.69 96 GLY A C 1
ATOM 735 O O . GLY A 1 96 ? 7.922 1.834 -14.155 1.00 89.69 96 GLY A O 1
ATOM 736 N N . HIS A 1 97 ? 7.520 2.784 -16.154 1.00 91.81 97 HIS A N 1
ATOM 737 C CA . HIS A 1 97 ? 7.126 4.088 -15.611 1.00 91.81 97 HIS A CA 1
ATOM 738 C C . HIS A 1 97 ? 5.880 4.011 -14.728 1.00 91.81 97 HIS A C 1
ATOM 740 O O . HIS A 1 97 ? 5.848 4.633 -13.666 1.00 91.81 97 HIS A O 1
ATOM 746 N N . PHE A 1 98 ? 4.869 3.242 -15.139 1.00 93.81 98 PHE A N 1
ATOM 747 C CA . PHE A 1 98 ? 3.663 3.040 -14.340 1.00 93.81 98 PHE A CA 1
ATOM 748 C C . PHE A 1 98 ? 3.981 2.379 -12.995 1.00 93.81 98 PHE A C 1
ATOM 750 O O . PHE A 1 98 ? 3.570 2.893 -11.957 1.00 93.81 98 PHE A O 1
ATOM 757 N N . VAL A 1 99 ? 4.758 1.289 -12.992 1.00 93.94 99 VAL A N 1
ATOM 758 C CA . VAL A 1 99 ? 5.155 0.598 -11.752 1.00 93.94 99 VAL A CA 1
ATOM 759 C C . VAL A 1 99 ? 6.009 1.505 -10.865 1.00 93.94 99 VAL A C 1
ATOM 761 O O . VAL A 1 99 ? 5.800 1.538 -9.656 1.00 93.94 99 VAL A O 1
ATOM 764 N N . ASN A 1 100 ? 6.920 2.286 -11.449 1.00 93.94 100 ASN A N 1
ATOM 765 C CA . ASN A 1 100 ? 7.729 3.250 -10.706 1.00 93.94 100 ASN A CA 1
ATOM 766 C C . ASN A 1 100 ? 6.868 4.351 -10.063 1.00 93.94 100 ASN A C 1
ATOM 768 O O . ASN A 1 100 ? 7.013 4.640 -8.879 1.00 93.94 100 ASN A O 1
ATOM 772 N N . SER A 1 101 ? 5.926 4.931 -10.812 1.00 95.06 101 SER A N 1
ATOM 773 C CA . SER A 1 101 ? 5.001 5.939 -10.282 1.00 95.06 101 SER A CA 1
ATOM 774 C C . SER A 1 101 ? 4.096 5.357 -9.194 1.00 95.06 101 SER A C 1
ATOM 776 O O . SER A 1 101 ? 3.943 5.964 -8.137 1.00 95.06 101 SER A O 1
ATOM 778 N N . MET A 1 102 ? 3.567 4.147 -9.405 1.00 96.38 102 MET A N 1
ATOM 779 C CA . MET A 1 102 ? 2.789 3.420 -8.404 1.00 96.38 102 MET A CA 1
ATOM 780 C C . MET A 1 102 ? 3.601 3.183 -7.128 1.00 96.38 102 MET A C 1
ATOM 782 O O . MET A 1 102 ? 3.071 3.387 -6.038 1.00 96.38 102 MET A O 1
ATOM 786 N N . HIS A 1 103 ? 4.868 2.778 -7.247 1.00 95.62 103 HIS A N 1
ATOM 787 C CA . HIS A 1 103 ? 5.743 2.556 -6.098 1.00 95.62 103 HIS A CA 1
ATOM 788 C C . HIS A 1 103 ? 5.955 3.848 -5.305 1.00 95.62 103 HIS A C 1
ATOM 790 O O . HIS A 1 103 ? 5.713 3.863 -4.101 1.00 95.62 103 HIS A O 1
ATOM 796 N N . LEU A 1 104 ? 6.314 4.947 -5.983 1.00 96.25 104 LEU A N 1
ATOM 797 C CA . LEU A 1 104 ? 6.531 6.250 -5.346 1.00 96.25 104 LEU A CA 1
ATOM 798 C C . LEU A 1 104 ? 5.279 6.753 -4.615 1.00 96.25 104 LEU A C 1
ATOM 800 O O . LEU A 1 104 ? 5.350 7.071 -3.430 1.00 96.25 104 LEU A O 1
ATOM 804 N N . TRP A 1 105 ? 4.119 6.741 -5.277 1.00 97.88 105 TRP A N 1
ATOM 805 C CA . TRP A 1 105 ? 2.857 7.140 -4.647 1.00 97.88 105 TRP A CA 1
ATOM 806 C C . TRP A 1 105 ? 2.474 6.236 -3.472 1.00 97.88 105 TRP A C 1
ATOM 808 O O . TRP A 1 105 ? 1.974 6.719 -2.459 1.00 97.88 105 TRP A O 1
ATOM 818 N N . SER A 1 106 ? 2.726 4.928 -3.569 1.00 96.50 106 SER A N 1
ATOM 819 C CA . SER A 1 106 ? 2.410 3.988 -2.487 1.00 96.50 106 SER A CA 1
ATOM 820 C C . SER A 1 106 ? 3.257 4.244 -1.242 1.00 96.50 106 SER A C 1
ATOM 822 O O . SER A 1 106 ? 2.721 4.188 -0.136 1.00 96.50 106 SER A O 1
ATOM 824 N N . VAL A 1 107 ? 4.548 4.565 -1.405 1.00 97.69 107 VAL A N 1
ATOM 825 C CA . VAL A 1 107 ? 5.436 4.966 -0.297 1.00 97.69 107 VAL A CA 1
ATOM 826 C C . VAL A 1 107 ? 4.907 6.220 0.389 1.00 97.69 107 VAL A C 1
ATOM 828 O O . VAL A 1 107 ? 4.815 6.261 1.616 1.00 97.69 107 VAL A O 1
ATOM 831 N N . GLU A 1 108 ? 4.497 7.218 -0.387 1.00 97.69 108 GLU A N 1
ATOM 832 C CA . GLU A 1 108 ? 3.965 8.462 0.162 1.00 97.69 108 GLU A CA 1
ATOM 833 C C . GLU A 1 108 ? 2.644 8.243 0.912 1.00 97.69 108 GLU A C 1
ATOM 835 O O . GLU A 1 108 ? 2.498 8.686 2.053 1.00 97.69 108 GLU A O 1
ATOM 840 N N . PHE A 1 109 ? 1.722 7.454 0.350 1.00 97.56 109 PHE A N 1
ATOM 841 C CA . PHE A 1 109 ? 0.496 7.069 1.051 1.00 97.56 109 PHE A CA 1
ATOM 842 C C . PHE A 1 109 ? 0.763 6.236 2.302 1.00 97.56 109 PHE A C 1
ATOM 844 O O . PHE A 1 109 ? 0.071 6.411 3.301 1.00 97.56 109 PHE A O 1
ATOM 851 N N . PHE A 1 110 ? 1.757 5.348 2.287 1.00 98.06 110 PHE A N 1
ATOM 852 C CA . PHE A 1 110 ? 2.135 4.583 3.471 1.00 98.06 110 PHE A CA 1
ATOM 853 C C . PHE A 1 110 ? 2.559 5.500 4.617 1.00 98.06 110 PHE A C 1
ATOM 855 O O . PHE A 1 110 ? 2.037 5.360 5.724 1.00 98.06 110 PHE A O 1
ATOM 862 N N . PHE A 1 111 ? 3.444 6.466 4.358 1.00 97.06 111 PHE A N 1
ATOM 863 C CA . PHE A 1 111 ? 3.867 7.417 5.385 1.00 97.06 111 PHE A CA 1
ATOM 864 C C . PHE A 1 111 ? 2.728 8.337 5.826 1.00 97.06 111 PHE A C 1
ATOM 866 O O . PHE A 1 111 ? 2.547 8.523 7.028 1.00 97.06 111 PHE A O 1
ATOM 873 N N . LEU A 1 112 ? 1.919 8.851 4.895 1.00 96.31 112 LEU A N 1
ATOM 874 C CA . LEU A 1 112 ? 0.750 9.673 5.216 1.00 96.31 112 LEU A CA 1
ATOM 875 C C . LEU A 1 112 ? -0.210 8.918 6.143 1.00 96.31 112 LEU A C 1
ATOM 877 O O . LEU A 1 112 ? -0.576 9.419 7.208 1.00 96.31 112 LEU A O 1
ATOM 881 N N . PHE A 1 113 ? -0.584 7.691 5.778 1.00 96.31 113 PHE A N 1
ATOM 882 C CA . PHE A 1 113 ? -1.475 6.865 6.585 1.00 96.31 113 PHE A CA 1
ATOM 883 C C . PHE A 1 113 ? -0.856 6.482 7.926 1.00 96.31 113 PHE A C 1
ATOM 885 O O . PHE A 1 113 ? -1.560 6.528 8.929 1.00 96.31 113 PHE A O 1
ATOM 892 N N . MET A 1 114 ? 0.441 6.168 7.981 1.00 95.00 114 MET A N 1
ATOM 893 C CA . MET A 1 114 ? 1.136 5.871 9.237 1.00 95.00 114 MET A CA 1
ATOM 894 C C . MET A 1 114 ? 1.144 7.061 10.194 1.00 95.00 114 MET A C 1
ATOM 896 O O . MET A 1 114 ? 0.821 6.894 11.369 1.00 95.00 114 MET A O 1
ATOM 900 N N . VAL A 1 115 ? 1.447 8.265 9.703 1.00 95.25 115 VAL A N 1
ATOM 901 C CA . VAL A 1 115 ? 1.433 9.483 10.524 1.00 95.25 115 VAL A CA 1
ATOM 902 C C . VAL A 1 115 ? 0.034 9.732 11.076 1.00 95.25 115 VAL A C 1
ATOM 904 O O . VAL A 1 115 ? -0.127 9.860 12.288 1.00 95.25 115 VAL A O 1
ATOM 907 N N . VAL A 1 116 ? -0.992 9.736 10.218 1.00 92.44 116 VAL A N 1
ATOM 908 C CA . VAL A 1 116 ? -2.377 9.969 10.655 1.00 92.44 116 VAL A CA 1
ATOM 909 C C . VAL A 1 116 ? -2.861 8.866 11.600 1.00 92.44 116 VAL A C 1
ATOM 911 O O . VAL A 1 116 ? -3.522 9.160 12.594 1.00 92.44 116 VAL A O 1
ATOM 914 N N . HIS A 1 117 ? -2.503 7.606 11.343 1.00 90.19 117 HIS A N 1
ATOM 915 C CA . HIS A 1 117 ? -2.868 6.469 12.186 1.00 90.19 117 HIS A CA 1
ATOM 916 C C . HIS A 1 117 ? -2.290 6.594 13.600 1.00 90.19 117 HIS A C 1
ATOM 918 O O . HIS A 1 117 ? -3.036 6.503 14.579 1.00 90.19 117 HIS A O 1
ATOM 924 N N . LEU A 1 118 ? -0.980 6.841 13.711 1.00 91.31 118 LEU A N 1
ATOM 925 C CA . LEU A 1 118 ? -0.300 7.013 14.995 1.00 91.31 118 LEU A CA 1
ATOM 926 C C . LEU A 1 118 ? -0.823 8.243 15.732 1.00 91.31 118 LEU A C 1
ATOM 928 O O . LEU A 1 118 ? -1.063 8.179 16.936 1.00 91.31 118 LEU A O 1
ATOM 932 N N . TRP A 1 119 ? -1.065 9.339 15.012 1.00 91.19 119 TRP A N 1
ATOM 933 C CA . TRP A 1 119 ? -1.560 10.564 15.619 1.00 91.19 119 TRP A CA 1
ATOM 934 C C . TRP A 1 119 ? -2.983 10.415 16.151 1.00 91.19 119 TRP A C 1
ATOM 936 O O . TRP A 1 119 ? -3.270 10.774 17.293 1.00 91.19 119 TRP A O 1
ATOM 946 N N . GLY A 1 120 ? -3.872 9.822 15.354 1.00 85.75 120 GLY A N 1
ATOM 947 C CA . GLY A 1 120 ? -5.236 9.556 15.779 1.00 85.75 120 GLY A CA 1
ATOM 948 C C . GLY A 1 120 ? -5.288 8.615 16.974 1.00 85.75 120 GLY A C 1
ATOM 949 O O . GLY A 1 120 ? -6.022 8.882 17.922 1.00 85.75 120 GLY A O 1
ATOM 950 N N . LYS A 1 121 ? -4.476 7.549 16.986 1.00 82.25 121 LYS A N 1
ATOM 951 C CA . LYS A 1 121 ? -4.376 6.659 18.152 1.00 82.25 121 LYS A CA 1
ATOM 952 C C . LYS A 1 121 ? -3.850 7.380 19.392 1.00 82.25 121 LYS A C 1
ATOM 954 O O . LYS A 1 121 ? -4.444 7.228 20.456 1.00 82.25 121 LYS A O 1
ATOM 959 N N . PHE A 1 122 ? -2.812 8.202 19.241 1.00 85.62 122 PHE A N 1
ATOM 960 C CA . PHE A 1 122 ? -2.244 8.993 20.330 1.00 85.62 122 PHE A CA 1
ATOM 961 C C . PHE A 1 122 ? -3.270 9.956 20.944 1.00 85.62 122 PHE A C 1
ATOM 963 O O . PHE A 1 122 ? -3.448 9.978 22.160 1.00 85.62 122 PHE A O 1
ATOM 970 N N . TRP A 1 123 ? -4.000 10.713 20.121 1.00 81.50 123 TRP A N 1
ATOM 971 C CA . TRP A 1 123 ? -4.991 11.673 20.617 1.00 81.50 123 TRP A CA 1
ATOM 972 C C . TRP A 1 123 ? -6.289 11.053 21.128 1.00 81.50 123 TRP A C 1
ATOM 974 O O . TRP A 1 123 ? -6.948 11.660 21.967 1.00 81.50 123 TRP A O 1
ATOM 984 N N . MET A 1 124 ? -6.656 9.850 20.683 1.00 73.31 124 MET A N 1
ATOM 985 C CA . MET A 1 124 ? -7.781 9.116 21.273 1.00 73.31 124 MET A CA 1
ATOM 986 C C . MET A 1 124 ? -7.441 8.459 22.617 1.00 73.31 124 MET A C 1
ATOM 988 O O . MET A 1 124 ? -8.315 7.809 23.186 1.00 73.31 124 MET A O 1
ATOM 992 N N . ALA A 1 125 ? -6.205 8.606 23.117 1.00 60.91 125 ALA A N 1
ATOM 993 C CA . ALA A 1 125 ? -5.727 7.965 24.345 1.00 60.91 125 ALA A CA 1
ATOM 994 C C . ALA A 1 125 ? -6.039 6.453 24.387 1.00 60.91 125 ALA A C 1
ATOM 996 O O . ALA A 1 125 ? -6.396 5.904 25.430 1.00 60.91 125 ALA A O 1
ATOM 997 N N . ALA A 1 126 ? -5.956 5.803 23.224 1.00 59.06 126 ALA A N 1
ATOM 998 C CA . ALA A 1 126 ? -6.316 4.404 23.025 1.00 59.06 126 ALA A CA 1
ATOM 999 C C . ALA A 1 126 ? -5.083 3.511 22.947 1.00 59.06 126 ALA A C 1
ATOM 1001 O O . ALA A 1 126 ? -4.092 3.965 22.334 1.00 59.06 126 ALA A O 1
#